Protein AF-R7MJP5-F1 (afdb_monomer_lite)

pLDDT: mean 88.65, std 7.97, range [49.31, 98.06]

Sequence (175 aa):
MDNTDPHTKIHISKINLDLAFLYKSSDINKSLQYFKNAIIENPIKPKAINCTVKAINEIVNILNSQGKLDLINEYVPVELFEFIKKDIKWSEKISEIQNKINQKPIQGKIIRYDIKRMFCIIENNEVHGDTYLGHFNDFTRLDGTQIYKLKNKIVTFVPINNDGQMVAKMITIIN

Secondary structure (DSSP, 8-state):
--TTSHHHHHHHHHHHHHHHHHHTTT-HHHHHHHHHHH--SS--SHHHHHHHHHHHHHHHHHHHHTT-GGGHHHHS-HHHHHHHHTSHHHHHHHHHHHHHHTPPPEEEEEEEEETTTTEEEEEESSSTT-EEEEEGGGBSS--TTGGGG-TT-EEEEEEEEETTEEEEEEEEEE-

Radius of gyration: 19.3 Å; chains: 1; bounding box: 47×27×56 Å

Foldseek 3Di:
DPCVDLVNLLVQLVVLQVVLVVCVVPPVVSSLVSLLSSADQQQPDPSSLVSNLVSLQVNLVSCLVQVNLVCSCVRDPPVSLVNSCVPVVCVVSSVVSVCSSPQFWFKWFFADDDVVQQWTWTAGPVDGPDIAIEGNVQEPDDDPVCNVVRHGFMWTFGWDQDPNGTHTHHIYTDD

Structure (mmCIF, N/CA/C/O backbone):
data_AF-R7MJP5-F1
#
_entry.id   AF-R7MJP5-F1
#
loop_
_atom_site.group_PDB
_atom_site.id
_atom_site.type_symbol
_atom_site.label_atom_id
_atom_site.label_alt_id
_atom_site.label_comp_id
_atom_site.label_asym_id
_atom_site.label_entity_id
_atom_site.label_seq_id
_atom_site.pdbx_PDB_ins_code
_atom_site.Cartn_x
_atom_site.Cartn_y
_atom_site.Cartn_z
_atom_site.occupancy
_atom_site.B_iso_or_equiv
_atom_site.auth_seq_id
_atom_site.auth_comp_id
_atom_site.auth_asym_id
_atom_site.auth_atom_id
_atom_site.pdbx_PDB_model_num
ATOM 1 N N . MET A 1 1 ? 11.122 -11.370 -30.658 1.00 51.50 1 MET A N 1
ATOM 2 C CA . MET A 1 1 ? 11.578 -10.104 -30.046 1.00 51.50 1 MET A CA 1
ATOM 3 C C . MET A 1 1 ? 12.628 -10.459 -29.019 1.00 51.50 1 MET A C 1
ATOM 5 O O . MET A 1 1 ? 12.399 -11.389 -28.256 1.00 51.50 1 MET A O 1
ATOM 9 N N . ASP A 1 2 ? 13.782 -9.802 -29.058 1.00 49.31 2 ASP A N 1
ATOM 10 C CA . ASP A 1 2 ? 14.833 -10.030 -28.073 1.00 49.31 2 ASP A CA 1
ATOM 11 C C . ASP A 1 2 ? 14.450 -9.320 -26.767 1.00 49.31 2 ASP A C 1
ATOM 13 O O . ASP A 1 2 ? 14.439 -8.092 -26.684 1.00 49.31 2 ASP A O 1
ATOM 17 N N . ASN A 1 3 ? 14.089 -10.102 -25.750 1.00 56.81 3 ASN A N 1
ATOM 18 C CA . ASN A 1 3 ? 13.673 -9.588 -24.444 1.00 56.81 3 ASN A CA 1
ATOM 19 C C . ASN A 1 3 ? 14.842 -9.003 -23.633 1.00 56.81 3 ASN A C 1
ATOM 21 O O . ASN A 1 3 ? 14.640 -8.542 -22.507 1.00 56.81 3 ASN A O 1
ATOM 25 N N . THR A 1 4 ? 16.063 -9.009 -24.173 1.00 65.44 4 THR A N 1
ATOM 26 C CA . THR A 1 4 ? 17.240 -8.427 -23.522 1.00 65.44 4 THR A CA 1
ATOM 27 C C . THR A 1 4 ? 17.490 -6.970 -23.919 1.00 65.44 4 THR A C 1
ATOM 29 O O . THR A 1 4 ? 18.089 -6.236 -23.126 1.00 65.44 4 THR A O 1
ATOM 32 N N . ASP A 1 5 ? 16.946 -6.510 -25.054 1.00 81.12 5 ASP A N 1
ATOM 33 C CA . ASP A 1 5 ? 17.122 -5.139 -25.540 1.00 81.12 5 ASP A CA 1
ATOM 34 C C . ASP A 1 5 ? 16.460 -4.099 -24.600 1.00 81.12 5 ASP A C 1
ATOM 36 O O . ASP A 1 5 ? 15.261 -4.186 -24.295 1.00 81.12 5 ASP A O 1
ATOM 40 N N . PRO A 1 6 ? 17.198 -3.061 -24.153 1.00 79.75 6 PRO A N 1
ATOM 41 C CA . PRO A 1 6 ? 16.665 -2.031 -23.266 1.00 79.75 6 PRO A CA 1
ATOM 42 C C . PRO A 1 6 ? 15.442 -1.277 -23.805 1.00 79.75 6 PRO A C 1
ATOM 44 O O . PRO A 1 6 ? 14.625 -0.819 -23.005 1.00 79.75 6 PRO A O 1
ATOM 47 N N . HIS A 1 7 ? 15.299 -1.099 -25.125 1.00 85.50 7 HIS A N 1
ATOM 48 C CA . HIS A 1 7 ? 14.125 -0.416 -25.687 1.00 85.50 7 HIS A CA 1
ATOM 49 C C . HIS A 1 7 ? 12.876 -1.293 -25.608 1.00 85.50 7 HIS A C 1
ATOM 51 O O . HIS A 1 7 ? 11.819 -0.815 -25.185 1.00 85.50 7 HIS A O 1
ATOM 57 N N . THR A 1 8 ? 13.026 -2.575 -25.928 1.00 87.44 8 THR A N 1
ATOM 58 C CA . THR A 1 8 ? 11.978 -3.594 -25.819 1.00 87.44 8 THR A CA 1
ATOM 59 C C . THR A 1 8 ? 11.504 -3.732 -24.372 1.00 87.44 8 THR A C 1
ATOM 61 O O . THR A 1 8 ? 10.302 -3.652 -24.116 1.00 87.44 8 THR A O 1
ATOM 64 N N . LYS A 1 9 ? 12.427 -3.793 -23.400 1.00 88.50 9 LYS A N 1
ATOM 65 C CA . LYS A 1 9 ? 12.085 -3.820 -21.963 1.00 88.50 9 LYS A CA 1
ATOM 66 C C . LYS A 1 9 ? 11.273 -2.601 -21.521 1.00 88.50 9 LYS A C 1
ATOM 68 O O . LYS A 1 9 ? 10.284 -2.748 -20.809 1.00 88.50 9 LYS A O 1
ATOM 73 N N . ILE A 1 10 ? 11.651 -1.397 -21.963 1.00 92.88 10 ILE A N 1
ATOM 74 C CA . ILE A 1 10 ? 10.898 -0.169 -21.650 1.00 92.88 10 ILE A CA 1
ATOM 75 C C . ILE A 1 10 ? 9.498 -0.213 -22.271 1.00 92.88 10 ILE A C 1
ATOM 77 O O . ILE A 1 10 ? 8.539 0.225 -21.639 1.00 92.88 10 ILE A O 1
ATOM 81 N N . HIS A 1 11 ? 9.364 -0.710 -23.502 1.00 93.75 11 HIS A N 1
ATOM 82 C CA . HIS A 1 11 ? 8.065 -0.788 -24.167 1.00 93.75 11 HIS A CA 1
ATOM 83 C C . HIS A 1 11 ? 7.131 -1.788 -23.474 1.00 93.75 11 HIS A C 1
A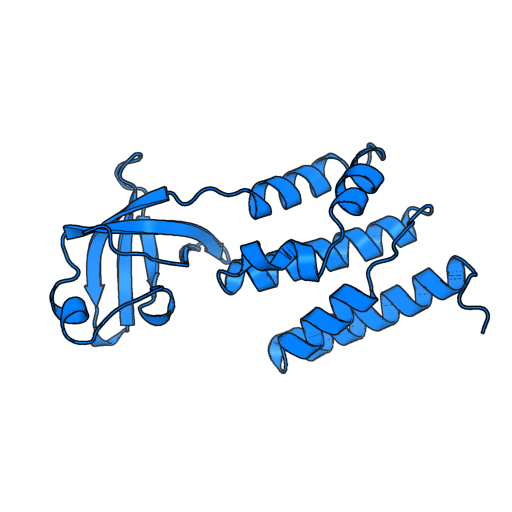TOM 85 O O . HIS A 1 11 ? 5.998 -1.436 -23.153 1.00 93.75 11 HIS A O 1
ATOM 91 N N . ILE A 1 12 ? 7.632 -2.982 -23.147 1.00 94.56 12 ILE A N 1
ATOM 92 C CA . ILE A 1 12 ? 6.889 -3.992 -22.378 1.00 94.56 12 ILE A CA 1
ATOM 93 C C . ILE A 1 12 ? 6.490 -3.442 -21.002 1.00 94.56 12 ILE A C 1
ATOM 95 O O . ILE A 1 12 ? 5.338 -3.571 -20.600 1.00 94.56 12 ILE A O 1
ATOM 99 N N . SER A 1 13 ? 7.409 -2.767 -20.304 1.00 95.38 13 SER A N 1
ATOM 100 C CA . SER A 1 13 ? 7.128 -2.131 -19.011 1.00 95.38 13 SER A CA 1
ATOM 101 C C . SER A 1 13 ? 5.992 -1.105 -19.104 1.00 95.38 13 SER A C 1
ATOM 103 O O . SER A 1 13 ? 5.097 -1.102 -18.262 1.00 95.38 13 SER A O 1
ATOM 105 N N . LYS A 1 14 ? 5.952 -0.288 -20.166 1.00 96.62 14 LYS A N 1
ATOM 106 C CA . LYS A 1 14 ? 4.842 0.648 -20.409 1.00 96.62 14 LYS A CA 1
ATOM 107 C C . LYS A 1 14 ? 3.511 -0.055 -20.657 1.00 96.62 14 LYS A C 1
ATOM 109 O O . LYS A 1 14 ? 2.525 0.333 -20.047 1.00 96.62 14 LYS A O 1
ATOM 114 N N . ILE A 1 15 ? 3.494 -1.099 -21.486 1.00 97.56 15 ILE A N 1
ATOM 115 C CA . ILE A 1 15 ? 2.281 -1.898 -21.723 1.00 97.56 15 ILE A CA 1
ATOM 116 C C . ILE A 1 15 ? 1.768 -2.476 -20.399 1.00 97.56 15 ILE A C 1
ATOM 118 O O . ILE A 1 15 ? 0.581 -2.381 -20.099 1.00 97.56 15 ILE A O 1
ATOM 122 N N . ASN A 1 16 ? 2.665 -3.024 -19.575 1.00 97.94 16 ASN A N 1
ATOM 123 C CA . ASN A 1 16 ? 2.306 -3.537 -18.255 1.00 97.94 16 ASN A CA 1
ATOM 124 C C . ASN A 1 16 ? 1.774 -2.433 -17.330 1.00 97.94 16 ASN A C 1
ATOM 126 O O . ASN A 1 16 ? 0.794 -2.672 -16.635 1.00 97.94 16 ASN A O 1
ATOM 130 N N . LEU A 1 17 ? 2.346 -1.222 -17.342 1.00 98.06 17 LEU A N 1
ATOM 131 C CA . LEU A 1 17 ? 1.788 -0.088 -16.594 1.00 98.06 17 LEU A CA 1
ATOM 132 C C . LEU A 1 17 ? 0.362 0.240 -17.047 1.00 98.06 17 LEU A C 1
ATOM 134 O O . LEU A 1 17 ? -0.518 0.389 -16.202 1.00 98.06 17 LEU A O 1
ATOM 138 N N . ASP A 1 18 ? 0.124 0.336 -18.353 1.00 97.62 18 ASP A N 1
ATOM 139 C CA . ASP A 1 18 ? -1.192 0.684 -18.896 1.00 97.62 18 ASP A CA 1
ATOM 140 C C . ASP A 1 18 ? -2.240 -0.381 -18.533 1.00 97.62 18 ASP A C 1
ATOM 142 O O . ASP A 1 18 ? -3.335 -0.051 -18.070 1.00 97.62 18 ASP A O 1
ATOM 146 N N . LEU A 1 19 ? -1.877 -1.665 -18.639 1.00 97.75 19 LEU A N 1
ATOM 147 C CA . LEU A 1 19 ? -2.716 -2.774 -18.178 1.00 97.75 19 LEU A CA 1
ATOM 148 C C . LEU A 1 19 ? -2.955 -2.710 -16.665 1.00 97.75 19 LEU A C 1
ATOM 150 O O . LEU A 1 19 ? -4.086 -2.891 -16.217 1.00 97.75 19 LEU A O 1
ATOM 154 N N . ALA A 1 20 ? -1.928 -2.418 -15.868 1.00 97.50 20 ALA A N 1
ATOM 155 C CA . ALA A 1 20 ? -2.064 -2.312 -14.420 1.00 97.50 20 ALA A CA 1
ATOM 156 C C . ALA A 1 20 ? -3.075 -1.229 -14.024 1.00 97.50 20 ALA A C 1
ATOM 158 O O . ALA A 1 20 ? -3.958 -1.490 -13.203 1.00 97.50 20 ALA A O 1
ATOM 159 N N . PHE A 1 21 ? -3.003 -0.046 -14.644 1.00 97.06 21 PHE A N 1
ATOM 160 C CA . PHE A 1 21 ? -3.971 1.027 -14.409 1.00 97.06 21 PHE A CA 1
ATOM 161 C C . PHE A 1 21 ? -5.383 0.659 -14.870 1.00 97.06 21 PHE A C 1
ATOM 163 O O . PHE A 1 21 ? -6.334 0.960 -14.150 1.00 97.06 21 PHE A O 1
ATOM 170 N N . LEU A 1 22 ? -5.529 -0.034 -16.005 1.00 96.88 22 LEU A N 1
ATOM 171 C CA . LEU A 1 22 ? -6.826 -0.522 -16.487 1.00 96.88 22 LEU A CA 1
ATOM 172 C C . LEU A 1 22 ? -7.502 -1.464 -15.475 1.00 96.88 22 LEU A C 1
ATOM 174 O O . LEU A 1 22 ? -8.703 -1.358 -15.235 1.00 96.88 22 LEU A O 1
ATOM 178 N N . TYR A 1 23 ? -6.736 -2.369 -14.860 1.00 96.38 23 TYR A N 1
ATOM 179 C CA . TYR A 1 23 ? -7.274 -3.328 -13.889 1.00 96.38 23 TYR A CA 1
ATOM 180 C C . TYR A 1 23 ? -7.403 -2.770 -12.465 1.00 96.38 23 TYR A C 1
ATOM 182 O O . TYR A 1 23 ? -8.071 -3.388 -11.642 1.00 96.38 23 TYR A O 1
ATOM 190 N N . LYS A 1 24 ? -6.832 -1.598 -12.153 1.00 92.62 24 LYS A N 1
ATOM 191 C CA . LYS A 1 24 ? -6.734 -1.077 -10.774 1.00 92.62 24 LYS A CA 1
ATOM 192 C C . LYS A 1 24 ? -8.086 -0.943 -10.058 1.00 92.62 24 LYS A C 1
ATOM 194 O O . LYS A 1 24 ? -8.143 -1.117 -8.846 1.00 92.62 24 LYS A O 1
ATOM 199 N N . SER A 1 25 ? -9.162 -0.650 -10.788 1.00 88.00 25 SER A N 1
ATOM 200 C CA . SER A 1 25 ? -10.517 -0.494 -10.235 1.00 88.00 25 SER A CA 1
ATOM 201 C C . SER A 1 25 ? -11.367 -1.768 -10.257 1.00 88.00 25 SER A C 1
ATOM 203 O O . SER A 1 25 ? -12.369 -1.829 -9.550 1.00 88.00 25 SER A O 1
ATOM 205 N N . SER A 1 26 ? -11.004 -2.764 -11.068 1.00 93.00 26 SER A N 1
ATOM 206 C CA . SER A 1 26 ? -11.823 -3.962 -11.316 1.00 93.00 26 SER A CA 1
ATOM 207 C C . SER A 1 26 ? -11.223 -5.237 -10.728 1.00 93.00 26 SER A C 1
ATOM 209 O O . SER A 1 26 ? -11.960 -6.097 -10.256 1.00 93.00 26 SER A O 1
ATOM 211 N N . ASP A 1 27 ? -9.896 -5.353 -10.726 1.00 94.69 27 ASP A N 1
ATOM 212 C CA . ASP A 1 27 ? -9.156 -6.500 -10.208 1.00 94.69 27 ASP A CA 1
ATOM 213 C C . ASP A 1 27 ? -7.795 -6.037 -9.667 1.00 94.69 27 ASP A C 1
ATOM 215 O O . ASP A 1 27 ? -6.797 -5.926 -10.388 1.00 94.69 27 ASP A O 1
ATOM 219 N N . ILE A 1 28 ? -7.761 -5.755 -8.361 1.00 93.62 28 ILE A N 1
ATOM 220 C CA . ILE A 1 28 ? -6.567 -5.231 -7.687 1.00 93.62 28 ILE A CA 1
ATOM 221 C C . ILE A 1 28 ? -5.412 -6.241 -7.724 1.00 93.62 28 ILE A C 1
ATOM 223 O O . ILE A 1 28 ? -4.262 -5.840 -7.892 1.00 93.62 28 ILE A O 1
ATOM 227 N N . ASN A 1 29 ? -5.690 -7.543 -7.619 1.00 93.88 29 ASN A N 1
ATOM 228 C CA . ASN A 1 29 ? -4.641 -8.567 -7.631 1.00 93.88 29 ASN A CA 1
ATOM 229 C C . ASN A 1 29 ? -3.974 -8.644 -9.007 1.00 93.88 29 ASN A C 1
ATOM 231 O O . ASN A 1 29 ? -2.747 -8.677 -9.119 1.00 93.88 29 ASN A O 1
ATOM 235 N N . LYS A 1 30 ? -4.777 -8.598 -10.073 1.00 96.19 30 LYS A N 1
ATOM 236 C CA . LYS A 1 30 ? -4.266 -8.556 -11.445 1.00 96.19 30 LYS A CA 1
ATOM 237 C C . LYS A 1 30 ? -3.524 -7.251 -11.734 1.00 96.19 30 LYS A C 1
ATOM 239 O O . LYS A 1 30 ? -2.483 -7.274 -12.389 1.00 96.19 30 LYS A O 1
ATOM 244 N N . SER A 1 31 ? -4.015 -6.130 -11.206 1.00 97.12 31 SER A N 1
ATOM 245 C CA . SER A 1 31 ? -3.329 -4.834 -11.264 1.00 97.12 31 SER A CA 1
ATOM 246 C C . SER A 1 31 ? -1.942 -4.892 -10.609 1.00 97.12 31 SER A C 1
ATOM 248 O O . SER A 1 31 ? -0.953 -4.529 -11.246 1.00 97.12 31 SER A O 1
ATOM 250 N N . LEU A 1 32 ? -1.841 -5.441 -9.391 1.00 97.06 32 LEU A N 1
ATOM 251 C CA . LEU A 1 32 ? -0.572 -5.651 -8.684 1.00 97.06 32 LEU A CA 1
ATOM 252 C C . LEU A 1 32 ? 0.399 -6.528 -9.484 1.00 97.06 32 LEU A C 1
ATOM 254 O O . LEU A 1 32 ? 1.579 -6.188 -9.591 1.00 97.06 32 LEU A O 1
A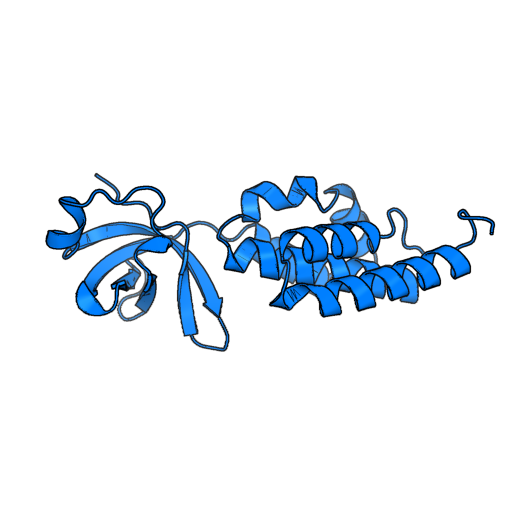TOM 258 N N . GLN A 1 33 ? -0.086 -7.609 -10.105 1.00 97.06 33 GLN A N 1
ATOM 259 C CA . GLN A 1 33 ? 0.752 -8.468 -10.945 1.00 97.06 33 GLN A CA 1
ATOM 260 C C . GLN A 1 33 ? 1.309 -7.716 -12.162 1.00 97.06 33 GLN A C 1
ATOM 262 O O . GLN A 1 33 ? 2.486 -7.865 -12.493 1.00 97.06 33 GLN A O 1
ATOM 267 N N . TYR A 1 34 ? 0.500 -6.887 -12.824 1.00 98.06 34 TYR A N 1
ATOM 268 C CA . TYR A 1 34 ? 0.983 -6.078 -13.944 1.00 98.06 34 TYR A CA 1
ATOM 269 C C . TYR A 1 34 ? 1.953 -4.981 -13.501 1.00 98.06 34 TYR A C 1
ATOM 271 O O . TYR A 1 34 ? 2.962 -4.777 -14.174 1.00 98.06 34 TYR A O 1
ATOM 279 N N . PHE A 1 35 ? 1.726 -4.326 -12.356 1.00 98.06 35 PHE A N 1
ATOM 280 C CA . PHE A 1 35 ? 2.720 -3.401 -11.805 1.00 98.06 35 PHE A CA 1
ATOM 281 C C . PHE A 1 35 ? 4.040 -4.116 -11.500 1.00 98.06 35 PHE A C 1
ATOM 283 O O . PHE A 1 35 ? 5.096 -3.608 -11.871 1.00 98.06 35 PHE A O 1
ATOM 290 N N . LYS A 1 36 ? 4.000 -5.322 -10.920 1.00 96.88 36 LYS A N 1
ATOM 291 C CA . LYS A 1 36 ? 5.200 -6.145 -10.707 1.00 96.88 36 LYS A CA 1
ATOM 292 C C . LYS A 1 36 ? 5.914 -6.449 -12.025 1.00 96.88 36 LYS A C 1
ATOM 294 O O . LYS A 1 36 ? 7.115 -6.241 -12.132 1.00 96.88 36 LYS A O 1
ATOM 299 N N . ASN A 1 37 ? 5.175 -6.839 -13.063 1.00 95.75 37 ASN A N 1
ATOM 300 C CA . ASN A 1 37 ? 5.733 -7.099 -14.395 1.00 95.75 37 ASN A CA 1
ATOM 301 C C . ASN A 1 37 ? 6.261 -5.831 -15.100 1.00 95.75 37 ASN A C 1
ATOM 303 O O . ASN A 1 37 ? 7.007 -5.927 -16.076 1.00 95.75 37 ASN A O 1
ATOM 307 N N . ALA A 1 38 ? 5.859 -4.637 -14.658 1.00 96.38 38 ALA A N 1
ATOM 308 C CA . ALA A 1 38 ? 6.386 -3.374 -15.164 1.00 96.38 38 ALA A CA 1
ATOM 309 C C . ALA A 1 38 ? 7.738 -2.992 -14.540 1.00 96.38 38 ALA A C 1
ATOM 311 O O . ALA A 1 38 ? 8.419 -2.113 -15.077 1.00 96.38 38 ALA A O 1
ATOM 312 N N . ILE A 1 39 ? 8.143 -3.633 -13.440 1.00 95.56 39 ILE A N 1
ATOM 313 C CA . ILE A 1 39 ? 9.430 -3.387 -12.792 1.00 95.56 39 ILE A CA 1
ATOM 314 C C . ILE A 1 39 ? 10.561 -3.935 -13.666 1.00 95.56 39 ILE A C 1
ATOM 316 O O . ILE A 1 39 ? 10.611 -5.114 -14.002 1.00 95.56 39 ILE A O 1
ATOM 320 N N . ILE A 1 40 ? 11.499 -3.058 -14.019 1.00 92.81 40 ILE A N 1
ATOM 321 C CA . ILE A 1 40 ? 12.745 -3.433 -14.686 1.00 92.81 40 ILE A CA 1
ATOM 322 C C . ILE A 1 40 ? 13.812 -3.591 -13.601 1.00 92.81 40 ILE A C 1
ATOM 324 O O . ILE A 1 40 ? 14.110 -2.611 -12.923 1.00 92.81 40 ILE A O 1
ATOM 328 N N . GLU A 1 41 ? 14.387 -4.791 -13.469 1.00 87.19 41 GLU A N 1
ATOM 329 C CA . GLU A 1 41 ? 15.361 -5.156 -12.418 1.00 87.19 41 GLU A CA 1
ATOM 330 C C . GLU A 1 41 ? 16.639 -4.306 -12.438 1.00 87.19 41 GLU A C 1
ATOM 332 O O . GLU A 1 41 ? 17.156 -3.933 -11.395 1.00 87.19 41 GLU A O 1
ATOM 337 N N . ASN A 1 42 ? 17.132 -3.961 -13.631 1.00 87.50 42 ASN A N 1
ATOM 338 C CA . ASN A 1 42 ? 18.347 -3.162 -13.817 1.00 87.50 42 ASN A CA 1
ATOM 339 C C . ASN A 1 42 ? 18.051 -1.934 -14.697 1.00 87.50 42 ASN A C 1
ATOM 341 O O . ASN A 1 42 ? 18.401 -1.909 -15.885 1.00 87.50 42 ASN A O 1
ATOM 345 N N . PRO A 1 43 ? 17.336 -0.921 -14.177 1.00 88.06 43 PRO A N 1
ATOM 346 C CA . PRO A 1 43 ? 16.878 0.203 -14.977 1.00 88.06 43 PRO A CA 1
ATOM 347 C C . PRO A 1 43 ? 18.008 1.226 -15.179 1.00 88.06 43 PRO A C 1
ATOM 349 O O . PRO A 1 43 ? 18.141 2.175 -14.424 1.00 88.06 43 PRO A O 1
ATOM 352 N N . ILE A 1 44 ? 18.826 1.064 -16.222 1.00 86.12 44 ILE A N 1
ATOM 353 C CA . ILE A 1 44 ? 19.972 1.966 -16.481 1.00 86.12 44 ILE A CA 1
ATOM 354 C C . ILE A 1 44 ? 19.530 3.296 -17.121 1.00 86.12 44 ILE A C 1
ATOM 356 O O . ILE A 1 44 ? 20.076 4.358 -16.841 1.00 86.12 44 ILE A O 1
ATOM 360 N N . LYS A 1 45 ? 18.538 3.260 -18.023 1.00 89.06 45 LYS A N 1
ATOM 361 C CA . LYS A 1 45 ? 18.070 4.460 -18.741 1.00 89.06 45 LYS A CA 1
ATOM 362 C C . LYS A 1 45 ? 17.065 5.242 -17.882 1.00 89.06 45 LYS A C 1
ATOM 364 O O . LYS A 1 45 ? 16.165 4.615 -17.326 1.00 89.06 45 LYS A O 1
ATOM 369 N N . PRO A 1 46 ? 17.051 6.591 -17.906 1.00 89.00 46 PRO A N 1
ATOM 370 C CA . PRO A 1 46 ? 16.091 7.389 -17.131 1.00 89.00 46 PRO A CA 1
ATOM 371 C C . PRO A 1 46 ? 14.619 7.026 -17.377 1.00 89.00 46 PRO A C 1
ATOM 373 O O . PRO A 1 46 ? 13.796 7.062 -16.467 1.00 89.00 46 PRO A O 1
ATOM 376 N N . LYS A 1 47 ? 14.274 6.638 -18.613 1.00 91.38 47 LYS A N 1
ATOM 377 C CA . LYS A 1 47 ? 12.925 6.159 -18.957 1.00 91.38 47 LYS A CA 1
ATOM 378 C C . LYS A 1 47 ? 12.589 4.824 -18.285 1.00 91.38 47 LYS A C 1
ATOM 380 O O . LYS A 1 47 ? 11.443 4.643 -17.894 1.00 91.38 47 LYS A O 1
ATOM 385 N N . ALA A 1 48 ? 13.563 3.921 -18.155 1.00 91.69 48 ALA A N 1
ATOM 386 C CA . ALA A 1 48 ? 13.393 2.660 -17.439 1.00 91.69 48 ALA A CA 1
ATOM 387 C C . ALA A 1 48 ? 13.204 2.920 -15.940 1.00 91.69 48 ALA A C 1
ATOM 389 O O . ALA A 1 48 ? 12.238 2.424 -15.371 1.00 91.69 48 ALA A O 1
ATOM 390 N N . ILE A 1 49 ? 14.041 3.784 -15.345 1.00 92.25 49 ILE A N 1
ATOM 391 C CA . ILE A 1 49 ? 13.920 4.168 -13.929 1.00 92.25 49 ILE A CA 1
ATOM 392 C C . ILE A 1 49 ? 12.537 4.756 -13.659 1.00 92.25 49 ILE A C 1
ATOM 394 O O . ILE A 1 49 ? 11.862 4.322 -12.735 1.00 92.25 49 ILE A O 1
ATOM 398 N N . ASN A 1 50 ? 12.062 5.673 -14.506 1.00 92.81 50 ASN A N 1
ATOM 399 C CA . ASN A 1 50 ? 10.738 6.267 -14.339 1.00 92.81 50 ASN A CA 1
ATOM 400 C C . ASN A 1 50 ? 9.608 5.221 -14.355 1.00 92.81 50 ASN A C 1
ATOM 402 O O . ASN A 1 50 ? 8.698 5.299 -13.533 1.00 92.81 50 ASN A O 1
ATOM 406 N N . CYS A 1 51 ? 9.652 4.241 -15.267 1.00 93.62 51 CYS A N 1
ATOM 407 C CA . CYS A 1 51 ? 8.628 3.192 -15.316 1.00 93.62 51 CYS A CA 1
ATOM 408 C C . CYS A 1 51 ? 8.671 2.322 -14.053 1.00 93.62 51 CYS A C 1
ATOM 410 O O . CYS A 1 51 ? 7.632 2.103 -13.433 1.00 93.62 51 CYS A O 1
ATOM 412 N N . THR A 1 52 ? 9.873 1.919 -13.629 1.00 95.00 52 THR A N 1
ATOM 413 C CA . THR A 1 52 ? 10.090 1.150 -12.401 1.00 95.00 52 THR A CA 1
ATOM 414 C C . THR A 1 52 ? 9.608 1.909 -11.160 1.00 95.00 52 THR A C 1
ATOM 416 O O . THR A 1 52 ? 8.806 1.382 -10.397 1.00 95.00 52 THR A O 1
ATOM 419 N N . VAL A 1 53 ? 10.017 3.168 -10.974 1.00 93.75 53 VAL A N 1
ATOM 420 C CA . VAL A 1 53 ? 9.599 4.002 -9.832 1.00 93.75 53 VAL A CA 1
ATOM 421 C C . VAL A 1 53 ? 8.086 4.207 -9.823 1.00 93.75 53 VAL A C 1
ATOM 423 O O . VAL A 1 53 ? 7.468 4.165 -8.761 1.00 93.75 53 VAL A O 1
ATOM 426 N N . LYS A 1 54 ? 7.471 4.413 -10.996 1.00 95.06 54 LYS A N 1
ATOM 427 C CA . LYS A 1 54 ? 6.013 4.535 -11.107 1.00 95.06 54 LYS A CA 1
ATOM 428 C C . LYS A 1 54 ? 5.322 3.246 -10.657 1.00 95.06 54 LYS A C 1
ATOM 430 O O . LYS A 1 54 ? 4.411 3.328 -9.844 1.00 95.06 54 LYS A O 1
ATOM 435 N N . ALA A 1 55 ? 5.777 2.085 -11.127 1.00 96.69 55 ALA A N 1
ATOM 436 C CA . ALA A 1 55 ? 5.229 0.793 -10.719 1.00 96.69 55 ALA A CA 1
ATOM 437 C C . ALA A 1 55 ? 5.358 0.558 -9.205 1.00 96.69 55 ALA A C 1
ATOM 439 O O . ALA A 1 55 ? 4.368 0.241 -8.551 1.00 96.69 55 ALA A O 1
ATOM 440 N N . ILE A 1 56 ? 6.549 0.788 -8.641 1.00 95.81 56 ILE A N 1
ATOM 441 C CA . ILE A 1 56 ? 6.814 0.644 -7.201 1.00 95.81 56 ILE A CA 1
ATOM 442 C C . ILE A 1 56 ? 5.884 1.543 -6.384 1.00 95.81 56 ILE A C 1
ATOM 444 O O . ILE A 1 56 ? 5.256 1.077 -5.437 1.00 95.81 56 ILE A O 1
ATOM 448 N N . ASN A 1 57 ? 5.764 2.822 -6.752 1.00 94.19 57 ASN A N 1
ATOM 449 C CA . ASN A 1 57 ? 4.909 3.763 -6.032 1.00 94.19 57 ASN A CA 1
ATOM 450 C C . ASN A 1 57 ? 3.439 3.319 -6.033 1.00 94.19 57 ASN A C 1
ATOM 452 O O . ASN A 1 57 ? 2.767 3.421 -5.011 1.00 94.19 57 ASN A O 1
ATOM 456 N N . GLU A 1 58 ? 2.938 2.802 -7.158 1.00 95.81 58 GLU A N 1
ATOM 457 C CA . GLU A 1 58 ? 1.566 2.291 -7.236 1.00 95.81 58 GLU A CA 1
ATOM 458 C C . GLU A 1 58 ? 1.362 1.017 -6.411 1.00 95.81 58 GLU A C 1
ATOM 460 O O . GLU A 1 58 ? 0.356 0.920 -5.711 1.00 95.81 58 GLU A O 1
ATOM 465 N N . ILE A 1 59 ? 2.321 0.084 -6.422 1.00 95.88 59 ILE A N 1
ATOM 466 C CA . ILE A 1 59 ? 2.292 -1.110 -5.560 1.00 95.88 59 ILE A CA 1
ATOM 467 C C . ILE A 1 59 ? 2.231 -0.690 -4.093 1.00 95.88 59 ILE A C 1
ATOM 469 O O . ILE A 1 59 ? 1.354 -1.147 -3.364 1.00 95.88 59 ILE A O 1
ATOM 473 N N . VAL A 1 60 ? 3.112 0.222 -3.670 1.00 91.56 60 VAL A N 1
ATOM 474 C CA . VAL A 1 60 ? 3.143 0.731 -2.292 1.00 91.56 60 VAL A CA 1
ATOM 475 C C . VAL A 1 60 ? 1.824 1.401 -1.933 1.00 91.56 60 VAL A C 1
ATOM 477 O O . VAL A 1 60 ? 1.289 1.122 -0.870 1.00 91.56 60 VAL A O 1
ATOM 480 N N . ASN A 1 61 ? 1.251 2.228 -2.809 1.00 88.69 61 ASN A N 1
ATOM 481 C CA . ASN A 1 61 ? -0.037 2.869 -2.539 1.00 88.69 61 ASN A CA 1
ATOM 482 C C . ASN A 1 61 ? -1.176 1.845 -2.396 1.00 88.69 61 ASN A C 1
ATOM 484 O O . ASN A 1 61 ? -1.994 1.973 -1.485 1.00 88.69 61 ASN A O 1
ATOM 488 N N . ILE A 1 62 ? -1.223 0.824 -3.259 1.00 90.12 62 ILE A N 1
ATOM 489 C CA . ILE A 1 62 ? -2.229 -0.245 -3.180 1.00 90.12 62 ILE A CA 1
ATOM 490 C C . ILE A 1 62 ? -2.062 -1.030 -1.877 1.00 90.12 62 ILE A C 1
ATOM 492 O O . ILE A 1 62 ? -3.021 -1.147 -1.114 1.00 90.12 62 ILE A O 1
ATOM 496 N N . LEU A 1 63 ? -0.854 -1.516 -1.586 1.00 88.50 63 LE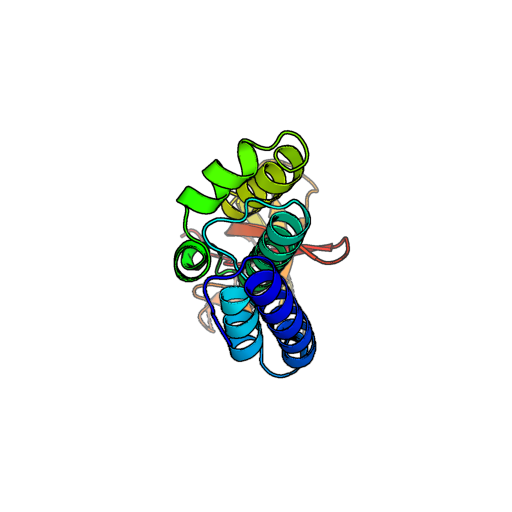U A N 1
ATOM 497 C CA . LEU A 1 63 ? -0.579 -2.285 -0.372 1.00 88.50 63 LEU A CA 1
ATOM 498 C C . LEU A 1 63 ? -0.828 -1.455 0.888 1.00 88.50 63 LEU A C 1
ATOM 500 O O . LEU A 1 63 ? -1.446 -1.953 1.825 1.00 88.50 63 LEU A O 1
ATOM 504 N N . ASN A 1 64 ? -0.447 -0.177 0.888 1.00 83.56 64 ASN A N 1
ATOM 505 C CA . ASN A 1 64 ? -0.750 0.737 1.982 1.00 83.56 64 ASN A CA 1
ATOM 506 C C . ASN A 1 64 ? -2.263 0.864 2.184 1.00 83.56 64 ASN A C 1
ATOM 508 O O . ASN A 1 64 ? -2.754 0.620 3.279 1.00 83.56 64 ASN A O 1
ATOM 512 N N . SER A 1 65 ? -3.033 1.127 1.121 1.00 78.19 65 SER A N 1
ATOM 513 C CA . SER A 1 65 ? -4.499 1.247 1.213 1.00 78.19 65 SER A CA 1
ATOM 514 C C . SER A 1 65 ? -5.188 -0.010 1.765 1.00 78.19 65 SER A C 1
ATOM 516 O O . SER A 1 65 ? -6.245 0.087 2.391 1.00 78.19 65 SER A O 1
ATOM 518 N N . GLN A 1 66 ? -4.571 -1.178 1.568 1.00 80.44 66 GLN A N 1
ATOM 519 C CA . GLN A 1 66 ? -5.033 -2.468 2.079 1.00 80.44 66 GLN A CA 1
ATOM 520 C C . GLN A 1 66 ? -4.473 -2.821 3.465 1.00 80.44 66 GLN A C 1
ATOM 522 O O . GLN A 1 66 ? -4.866 -3.847 4.014 1.00 80.44 66 GLN A O 1
ATOM 527 N N . GLY A 1 67 ? -3.558 -2.020 4.023 1.00 73.62 67 GLY A N 1
ATOM 528 C CA . GLY A 1 67 ? -2.841 -2.354 5.253 1.00 73.62 67 GLY A CA 1
ATOM 529 C C . GLY A 1 67 ? -1.968 -3.605 5.106 1.00 73.62 67 GLY A C 1
ATOM 530 O O . GLY A 1 67 ? -1.946 -4.437 6.002 1.00 73.62 67 GLY A O 1
ATOM 531 N N . LYS A 1 68 ? -1.315 -3.779 3.953 1.00 83.38 68 LYS A N 1
ATOM 532 C CA . LYS A 1 68 ? -0.489 -4.949 3.599 1.00 83.38 68 LYS A CA 1
ATOM 533 C C . LYS A 1 68 ? 0.934 -4.561 3.184 1.00 83.38 68 LYS A C 1
ATOM 535 O O . LYS A 1 68 ? 1.498 -5.122 2.245 1.00 83.38 68 LYS A O 1
ATOM 540 N N . LEU A 1 69 ? 1.498 -3.529 3.818 1.00 85.06 69 LEU A N 1
ATOM 541 C CA . LEU A 1 69 ? 2.860 -3.064 3.517 1.00 85.06 69 LEU A CA 1
ATOM 542 C C . LEU A 1 69 ? 3.935 -4.106 3.855 1.00 85.06 69 LEU A C 1
ATOM 544 O O . LEU A 1 69 ? 5.008 -4.076 3.261 1.00 85.06 69 LEU A O 1
ATOM 548 N N . ASP A 1 70 ? 3.633 -5.054 4.739 1.00 82.19 70 ASP A N 1
ATOM 549 C CA . ASP A 1 70 ? 4.464 -6.220 5.043 1.00 82.19 70 ASP A CA 1
ATOM 550 C C . ASP A 1 70 ? 4.743 -7.092 3.807 1.00 82.19 70 ASP A C 1
ATOM 552 O O . ASP A 1 70 ? 5.825 -7.668 3.694 1.00 82.19 70 ASP A O 1
ATOM 556 N N . LEU A 1 71 ? 3.827 -7.113 2.832 1.00 88.44 71 LEU A N 1
ATOM 557 C CA . LEU A 1 71 ? 3.980 -7.882 1.594 1.00 88.44 71 LEU A CA 1
ATOM 558 C C . LEU A 1 71 ? 4.822 -7.176 0.523 1.00 88.44 71 LEU A C 1
ATOM 560 O O . LEU A 1 71 ? 4.998 -7.722 -0.564 1.00 88.44 71 LEU A O 1
ATOM 564 N N . ILE A 1 72 ? 5.357 -5.974 0.770 1.00 90.50 72 ILE A N 1
ATOM 565 C CA . ILE A 1 72 ? 6.048 -5.192 -0.272 1.00 90.50 72 ILE A CA 1
ATOM 566 C C . ILE A 1 72 ? 7.213 -5.948 -0.926 1.00 90.50 72 ILE A C 1
ATOM 568 O O . ILE A 1 72 ? 7.401 -5.868 -2.143 1.00 90.50 72 ILE A O 1
ATOM 572 N N . ASN A 1 73 ? 7.941 -6.740 -0.138 1.00 90.19 73 ASN A N 1
ATOM 573 C CA . ASN A 1 73 ? 9.100 -7.505 -0.598 1.00 90.19 73 ASN A CA 1
ATOM 574 C C . ASN A 1 73 ? 8.714 -8.660 -1.541 1.00 90.19 73 ASN A C 1
ATOM 576 O O . ASN A 1 73 ? 9.562 -9.160 -2.275 1.00 90.19 73 ASN A O 1
ATOM 580 N N . GLU A 1 74 ? 7.438 -9.062 -1.586 1.00 91.56 74 GLU A N 1
ATOM 581 C CA . GLU A 1 74 ? 6.938 -10.028 -2.573 1.00 91.56 74 GLU A CA 1
ATOM 582 C C . GLU A 1 74 ? 6.827 -9.419 -3.980 1.00 91.56 74 GLU A C 1
ATOM 584 O O . GLU A 1 74 ? 6.796 -10.144 -4.982 1.00 91.56 74 GLU A O 1
ATOM 589 N N . TYR A 1 75 ? 6.761 -8.088 -4.074 1.00 92.06 75 TYR A N 1
ATOM 590 C CA . TYR A 1 75 ? 6.549 -7.355 -5.323 1.00 92.06 75 TYR A CA 1
ATOM 591 C C . TYR A 1 75 ? 7.776 -6.569 -5.770 1.00 92.06 75 TYR A C 1
ATOM 593 O O . TYR A 1 75 ? 8.009 -6.456 -6.974 1.00 92.06 75 TYR A O 1
ATOM 601 N N . VAL A 1 76 ? 8.544 -6.024 -4.827 1.00 91.31 76 VAL A N 1
ATOM 602 C CA . VAL A 1 76 ? 9.668 -5.130 -5.110 1.00 91.31 76 VAL A CA 1
ATOM 603 C C . VAL A 1 76 ? 10.932 -5.650 -4.420 1.00 91.31 76 VAL A C 1
ATOM 605 O O . VAL A 1 76 ? 10.967 -5.682 -3.191 1.00 91.31 76 VAL A O 1
ATOM 608 N N . PRO A 1 77 ? 11.982 -6.024 -5.175 1.00 87.81 77 PRO A N 1
ATOM 609 C CA . PRO A 1 77 ? 13.270 -6.400 -4.597 1.00 87.81 77 PRO A CA 1
ATOM 610 C C . PRO A 1 77 ? 13.887 -5.245 -3.799 1.00 87.81 77 PRO A C 1
ATOM 612 O O . PRO A 1 77 ? 13.892 -4.101 -4.260 1.00 87.81 77 PRO A O 1
ATOM 615 N N . VAL A 1 78 ? 14.441 -5.535 -2.621 1.00 85.44 78 VAL A N 1
ATOM 616 C CA . VAL A 1 78 ? 15.011 -4.513 -1.724 1.00 85.44 78 VAL A CA 1
ATOM 617 C C . VAL A 1 78 ? 16.201 -3.806 -2.381 1.00 85.44 78 VAL A C 1
ATOM 619 O O . VAL A 1 78 ? 16.350 -2.586 -2.292 1.00 85.44 78 VAL A O 1
ATOM 622 N N . GLU A 1 79 ? 17.011 -4.559 -3.120 1.00 87.38 79 GLU A N 1
ATOM 623 C CA . GLU A 1 79 ? 18.208 -4.092 -3.821 1.00 87.38 79 GLU A CA 1
ATOM 624 C C . GLU A 1 79 ? 17.884 -3.037 -4.885 1.00 87.38 79 GLU A C 1
ATOM 626 O O . GLU A 1 79 ? 18.719 -2.188 -5.208 1.00 87.38 79 GLU A O 1
ATOM 631 N N . LEU A 1 80 ? 16.657 -3.055 -5.413 1.00 88.19 80 LEU A N 1
ATOM 632 C CA . LEU A 1 80 ? 16.210 -2.118 -6.435 1.00 88.19 80 LEU A CA 1
ATOM 633 C C . LEU A 1 80 ? 16.053 -0.697 -5.883 1.00 88.19 80 LEU A C 1
ATOM 635 O O . LEU A 1 80 ? 16.351 0.269 -6.589 1.00 88.19 80 LEU A O 1
ATOM 639 N N . PHE A 1 81 ? 15.638 -0.555 -4.620 1.00 86.75 81 PHE A N 1
ATOM 640 C CA . PHE A 1 81 ? 15.580 0.752 -3.965 1.00 86.75 81 PHE A CA 1
ATOM 641 C C . PHE A 1 81 ? 16.978 1.356 -3.847 1.00 86.75 81 PHE A C 1
ATOM 643 O O . PHE A 1 81 ? 17.184 2.503 -4.243 1.00 86.75 81 PHE A O 1
ATOM 650 N N . GLU A 1 82 ? 17.951 0.565 -3.391 1.00 86.88 82 GLU A N 1
ATOM 651 C CA . GLU A 1 82 ? 19.346 0.997 -3.264 1.00 86.88 82 GLU A CA 1
ATOM 652 C C . GLU A 1 82 ? 19.982 1.298 -4.624 1.00 86.88 82 GLU A C 1
ATOM 654 O O . GLU A 1 82 ? 20.750 2.253 -4.757 1.00 86.88 82 GLU A O 1
ATOM 659 N N . PHE A 1 83 ? 19.635 0.534 -5.663 1.00 87.81 83 PHE A N 1
ATOM 660 C CA . PHE A 1 83 ? 20.083 0.811 -7.025 1.00 87.81 83 PHE A CA 1
ATOM 661 C C . PHE A 1 83 ? 19.573 2.168 -7.526 1.00 87.81 83 PHE A C 1
ATOM 663 O O . PHE A 1 83 ? 20.367 2.988 -7.985 1.00 87.81 83 PHE A O 1
ATOM 670 N N . ILE A 1 84 ? 18.264 2.428 -7.422 1.00 87.50 84 ILE A N 1
ATOM 671 C CA . ILE A 1 84 ? 17.655 3.663 -7.943 1.00 87.50 84 ILE A CA 1
ATOM 672 C C . ILE A 1 84 ? 18.088 4.882 -7.122 1.00 87.50 84 ILE A C 1
ATOM 674 O O . ILE A 1 84 ? 18.310 5.951 -7.686 1.00 87.50 84 ILE A O 1
ATOM 678 N N . LYS A 1 85 ? 18.257 4.729 -5.804 1.00 86.19 85 LYS A N 1
ATOM 679 C CA . LYS A 1 85 ? 18.652 5.815 -4.895 1.00 86.19 85 LYS A CA 1
ATOM 680 C C . LYS A 1 85 ? 20.034 6.401 -5.206 1.00 86.19 85 LYS A C 1
ATOM 682 O O . LYS A 1 85 ? 20.278 7.559 -4.874 1.00 86.19 85 LYS A O 1
ATOM 687 N N . LYS A 1 86 ? 20.914 5.641 -5.874 1.00 85.75 86 LYS A N 1
ATOM 688 C CA . LYS A 1 86 ? 22.214 6.137 -6.369 1.00 85.75 86 LYS A CA 1
ATOM 689 C C . LYS A 1 86 ? 22.070 7.212 -7.450 1.00 85.75 86 LYS A C 1
ATOM 691 O O . LYS A 1 86 ? 22.987 8.010 -7.624 1.00 85.75 86 LYS A O 1
ATOM 696 N N . ASP A 1 87 ? 20.949 7.250 -8.170 1.00 84.94 87 ASP A N 1
ATOM 697 C CA . ASP A 1 87 ? 20.641 8.339 -9.095 1.00 84.94 87 ASP A CA 1
ATOM 698 C C . ASP A 1 87 ? 20.051 9.522 -8.310 1.00 84.94 87 ASP A C 1
ATOM 700 O O . ASP A 1 87 ? 18.934 9.458 -7.789 1.00 84.94 87 ASP A O 1
ATOM 704 N N . ILE A 1 88 ? 20.805 10.627 -8.255 1.00 81.50 88 ILE A N 1
ATOM 705 C CA . ILE A 1 88 ? 20.439 11.859 -7.536 1.00 81.50 88 ILE A CA 1
ATOM 706 C C . ILE A 1 88 ? 19.035 12.337 -7.916 1.00 81.50 88 ILE A C 1
ATOM 708 O O . ILE A 1 88 ? 18.313 12.835 -7.055 1.00 81.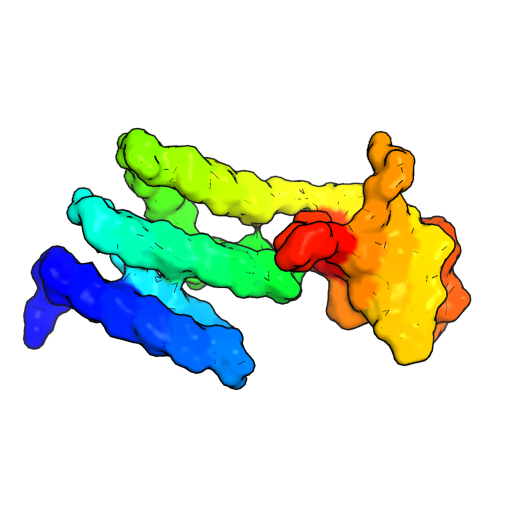50 88 ILE A O 1
ATOM 712 N N . LYS A 1 89 ? 18.614 12.149 -9.174 1.00 87.12 89 LYS A N 1
ATOM 713 C CA . LYS A 1 89 ? 17.303 12.603 -9.653 1.00 87.12 89 LYS A CA 1
ATOM 714 C C . LYS A 1 89 ? 16.131 11.870 -8.992 1.00 87.12 89 LYS A C 1
ATOM 716 O O . LYS A 1 89 ? 15.026 12.407 -8.949 1.00 87.12 89 LYS A O 1
ATOM 721 N N . TRP A 1 90 ? 16.345 10.643 -8.526 1.00 85.88 90 TRP A N 1
ATOM 722 C CA . TRP A 1 90 ? 15.288 9.773 -8.000 1.00 85.88 90 TRP A CA 1
ATOM 723 C C . TRP A 1 90 ? 15.431 9.480 -6.507 1.00 85.88 90 TRP A C 1
ATOM 725 O O . TRP A 1 90 ? 14.528 8.879 -5.925 1.00 85.88 90 TRP A O 1
ATOM 735 N N . SER A 1 91 ? 16.529 9.916 -5.888 1.00 86.62 91 SER A N 1
ATOM 736 C CA . SER A 1 91 ? 16.858 9.646 -4.487 1.00 86.62 91 SER A CA 1
ATOM 737 C C . SER A 1 91 ? 15.776 10.129 -3.515 1.00 86.62 91 SER A C 1
ATOM 739 O O . SER A 1 91 ? 15.369 9.371 -2.632 1.00 86.62 91 SER A O 1
ATOM 741 N N . GLU A 1 92 ? 15.258 11.343 -3.710 1.00 86.38 92 GLU A N 1
ATOM 742 C CA . GLU A 1 92 ? 14.202 11.933 -2.881 1.00 86.38 92 GLU A CA 1
ATOM 743 C C . GLU A 1 92 ? 12.909 11.120 -2.986 1.00 86.38 92 GLU A C 1
ATOM 745 O O . GLU A 1 92 ? 12.407 10.608 -1.988 1.00 86.38 92 GLU A O 1
ATOM 750 N N . LYS A 1 93 ? 12.446 10.868 -4.215 1.00 86.44 93 LYS A N 1
ATOM 751 C CA . LYS A 1 93 ? 11.222 10.102 -4.473 1.00 86.44 93 LYS A CA 1
ATOM 752 C C . LYS A 1 93 ? 11.293 8.667 -3.943 1.00 86.44 93 LYS A C 1
ATOM 754 O O . LYS A 1 93 ? 10.311 8.154 -3.415 1.00 86.44 93 LYS A O 1
ATOM 759 N N . ILE A 1 94 ? 12.442 8.001 -4.071 1.00 88.50 94 ILE A N 1
ATOM 760 C CA . ILE A 1 94 ? 12.646 6.673 -3.476 1.00 88.50 94 ILE A CA 1
ATOM 761 C C . ILE A 1 94 ? 12.639 6.748 -1.950 1.00 88.50 94 ILE A C 1
ATOM 763 O O . ILE A 1 94 ? 12.041 5.885 -1.312 1.00 88.50 94 ILE A O 1
ATOM 767 N N . SER A 1 95 ? 13.246 7.778 -1.364 1.00 86.25 95 SER A N 1
ATOM 768 C CA . SER A 1 95 ? 13.260 7.956 0.091 1.00 86.25 95 SER A CA 1
ATOM 769 C C . SER A 1 95 ? 11.852 8.190 0.643 1.00 86.25 95 SER A C 1
ATOM 771 O O . SER A 1 95 ? 11.492 7.599 1.657 1.00 86.25 95 SER A O 1
ATOM 773 N N . GLU A 1 96 ? 11.012 8.961 -0.050 1.00 84.75 96 GLU A N 1
ATOM 774 C CA . GLU A 1 96 ? 9.592 9.120 0.299 1.00 84.75 96 GLU A CA 1
ATOM 775 C C . GLU A 1 96 ? 8.837 7.786 0.276 1.00 84.75 96 GLU A C 1
ATOM 777 O O . GLU A 1 96 ? 8.073 7.482 1.195 1.00 84.75 96 GLU A O 1
ATOM 782 N N . ILE A 1 97 ? 9.065 6.965 -0.753 1.00 86.88 97 ILE A N 1
ATOM 783 C CA . ILE A 1 97 ? 8.459 5.633 -0.859 1.00 86.88 97 ILE A CA 1
ATOM 784 C C . ILE A 1 97 ? 8.935 4.733 0.290 1.00 86.88 97 ILE A C 1
ATOM 786 O O . ILE A 1 97 ? 8.111 4.096 0.945 1.00 86.88 97 ILE A O 1
ATOM 790 N N . GLN A 1 98 ? 10.241 4.707 0.576 1.00 85.56 98 GLN A N 1
ATOM 791 C CA . GLN A 1 98 ? 10.807 3.941 1.693 1.00 85.56 98 GLN A CA 1
ATOM 792 C C . GLN A 1 98 ? 10.235 4.404 3.040 1.00 85.56 98 GLN A C 1
ATOM 794 O O . GLN A 1 98 ? 9.920 3.574 3.888 1.00 85.56 98 GLN A O 1
ATOM 799 N N . ASN A 1 99 ? 10.034 5.709 3.234 1.00 82.81 99 ASN A N 1
ATOM 800 C CA . ASN A 1 99 ? 9.428 6.243 4.453 1.00 82.81 99 ASN A CA 1
ATOM 801 C C . ASN A 1 99 ? 7.978 5.780 4.629 1.00 82.81 99 ASN A C 1
ATOM 803 O O . ASN A 1 99 ? 7.594 5.444 5.745 1.00 82.81 99 ASN A O 1
ATOM 807 N N . LYS A 1 100 ? 7.191 5.702 3.545 1.00 79.62 100 LYS A N 1
ATOM 808 C CA . LYS A 1 100 ? 5.833 5.127 3.587 1.00 79.62 100 LYS A CA 1
ATOM 809 C C . LYS A 1 100 ? 5.853 3.648 3.963 1.00 79.62 100 LYS A C 1
ATOM 811 O O . LYS A 1 100 ? 5.056 3.231 4.790 1.00 79.62 100 LYS A O 1
ATOM 816 N N . ILE A 1 101 ? 6.772 2.870 3.389 1.00 82.25 101 ILE A N 1
ATOM 817 C CA . ILE A 1 101 ? 6.928 1.441 3.711 1.00 82.25 101 ILE A CA 1
ATOM 818 C C . ILE A 1 101 ? 7.288 1.253 5.193 1.00 82.25 101 ILE A C 1
ATOM 820 O O . ILE A 1 101 ? 6.768 0.359 5.851 1.00 82.25 101 ILE A O 1
ATOM 824 N N . ASN A 1 102 ? 8.151 2.122 5.721 1.00 79.62 102 ASN A N 1
ATOM 825 C CA . ASN A 1 102 ? 8.669 2.042 7.085 1.00 79.62 102 ASN A CA 1
ATOM 826 C C . ASN A 1 102 ? 7.823 2.809 8.118 1.00 79.62 102 ASN A C 1
ATOM 828 O O . ASN A 1 102 ? 8.290 3.015 9.244 1.00 79.62 102 ASN A O 1
ATOM 832 N N . GLN A 1 103 ? 6.611 3.262 7.766 1.00 76.38 103 GLN A N 1
ATOM 833 C CA . GLN A 1 103 ? 5.735 3.948 8.716 1.00 76.38 103 GLN A CA 1
ATOM 834 C C . GLN A 1 103 ? 5.423 3.024 9.894 1.00 76.38 103 GLN A C 1
ATOM 836 O O . GLN A 1 103 ? 4.811 1.966 9.751 1.00 76.38 103 GLN A O 1
ATOM 841 N N . LYS A 1 104 ? 5.868 3.437 11.083 1.00 75.56 104 LYS A N 1
ATOM 842 C CA . LYS A 1 104 ? 5.627 2.687 12.311 1.00 75.56 104 LYS A CA 1
ATOM 843 C C . LYS A 1 104 ? 4.164 2.841 12.732 1.00 75.56 104 LYS A C 1
ATOM 845 O O . LYS A 1 104 ? 3.622 3.943 12.613 1.00 75.56 104 LYS A O 1
ATOM 850 N N . PRO A 1 105 ? 3.537 1.778 13.264 1.00 85.94 105 PRO A N 1
ATOM 851 C CA . PRO A 1 105 ? 2.243 1.904 13.908 1.00 85.94 105 PRO A CA 1
ATOM 852 C C . PRO A 1 105 ? 2.309 2.930 15.040 1.00 85.94 105 PRO A C 1
ATOM 854 O O . PRO A 1 105 ? 3.258 2.923 15.828 1.00 85.94 105 PRO A O 1
ATOM 857 N N . ILE A 1 106 ? 1.290 3.775 15.134 1.00 90.56 106 ILE A N 1
ATOM 858 C CA . ILE A 1 106 ? 1.114 4.720 16.237 1.00 90.56 106 ILE A CA 1
ATOM 859 C C . ILE A 1 106 ? 0.082 4.181 17.222 1.00 90.56 106 ILE A C 1
ATOM 861 O O . ILE A 1 106 ? -0.763 3.352 16.869 1.00 90.56 106 ILE A O 1
ATOM 865 N N . GLN A 1 107 ? 0.165 4.634 18.470 1.00 93.81 107 GLN A N 1
ATOM 866 C CA . GLN A 1 107 ? -0.834 4.330 19.487 1.00 93.81 107 GLN A CA 1
ATOM 867 C C . GLN A 1 107 ? -1.876 5.439 19.565 1.00 93.81 107 GLN A C 1
ATOM 869 O O . GLN A 1 107 ? -1.560 6.627 19.536 1.00 93.81 107 GLN A O 1
ATOM 874 N N . GLY A 1 108 ? -3.129 5.042 19.731 1.00 95.38 108 GLY A N 1
ATOM 875 C CA . GLY A 1 108 ? -4.216 5.974 19.958 1.00 95.38 108 GLY A CA 1
ATOM 876 C C . GLY A 1 108 ? -5.317 5.386 20.814 1.00 95.38 108 GLY A C 1
ATOM 877 O O . GLY A 1 108 ? -5.277 4.227 21.237 1.00 95.38 108 GLY A O 1
ATOM 878 N N . LYS A 1 109 ? -6.328 6.208 21.057 1.00 95.88 109 LYS A N 1
ATOM 879 C CA . LYS A 1 109 ? -7.498 5.869 21.854 1.00 95.88 109 LYS A CA 1
ATOM 880 C C . LYS A 1 109 ? -8.759 6.088 21.039 1.00 95.88 109 LYS A C 1
ATOM 882 O O . LYS A 1 109 ? -8.959 7.144 20.445 1.00 95.88 109 LYS A O 1
ATOM 887 N N . ILE A 1 110 ? -9.659 5.109 21.049 1.00 95.94 110 ILE A N 1
ATOM 888 C CA . ILE A 1 110 ? -10.969 5.275 20.413 1.00 95.94 110 ILE A CA 1
ATOM 889 C C . ILE A 1 110 ? -11.814 6.231 21.261 1.00 95.94 110 ILE A C 1
ATOM 891 O O . ILE A 1 110 ? -12.267 5.881 22.356 1.00 95.94 110 ILE A O 1
ATOM 895 N N . ILE A 1 111 ? -12.070 7.429 20.739 1.00 95.62 111 ILE A N 1
ATOM 896 C CA . ILE A 1 111 ? -12.860 8.464 21.425 1.00 95.62 111 ILE A CA 1
ATOM 897 C C . ILE A 1 111 ? -14.343 8.415 21.041 1.00 95.62 111 ILE A C 1
ATOM 899 O O . ILE A 1 111 ? -15.218 8.755 21.847 1.00 95.62 111 ILE A O 1
ATOM 903 N N . ARG A 1 112 ? -14.648 7.934 19.830 1.00 94.88 112 ARG A N 1
ATOM 904 C CA . ARG A 1 112 ? -16.008 7.838 19.285 1.00 94.88 112 ARG A CA 1
ATOM 905 C C . ARG A 1 112 ? -16.121 6.659 18.324 1.00 94.88 112 ARG A C 1
ATOM 907 O O . ARG A 1 112 ? -15.153 6.309 17.663 1.00 94.88 112 ARG A O 1
ATOM 914 N N . TYR A 1 113 ? -17.308 6.070 18.217 1.00 94.81 113 TYR A N 1
ATOM 915 C CA . TYR A 1 113 ? -17.615 5.072 17.195 1.00 94.81 113 TYR A CA 1
ATOM 916 C C . TYR A 1 113 ? -19.098 5.097 16.818 1.00 94.81 113 TYR A C 1
ATOM 918 O O . TYR A 1 113 ? -19.933 5.566 17.595 1.00 94.81 113 TYR A O 1
ATOM 926 N N . ASP A 1 114 ? -19.407 4.627 15.612 1.00 93.81 114 ASP A N 1
ATOM 927 C CA . ASP A 1 114 ? -20.757 4.476 15.077 1.00 93.81 114 ASP A CA 1
ATOM 928 C C . ASP A 1 114 ? -20.883 3.084 14.454 1.00 93.81 114 ASP A C 1
ATOM 930 O O . ASP A 1 114 ? -20.283 2.782 13.422 1.00 93.81 114 ASP A O 1
ATOM 934 N N . ILE A 1 115 ? -21.681 2.233 15.099 1.00 90.31 115 ILE A N 1
ATOM 935 C CA . ILE A 1 115 ? -21.902 0.852 14.662 1.00 90.31 115 ILE A CA 1
ATOM 936 C C . ILE A 1 115 ? -22.692 0.815 13.351 1.00 90.31 115 ILE A C 1
ATOM 938 O O . ILE A 1 115 ? -22.390 0.005 12.482 1.00 90.31 115 ILE A O 1
ATOM 942 N N . LYS A 1 116 ? -23.684 1.699 13.170 1.00 89.88 116 LYS A N 1
ATOM 943 C CA . LYS A 1 116 ? -24.527 1.697 11.962 1.00 89.88 116 LYS A CA 1
ATOM 944 C C . LYS A 1 116 ? -23.717 2.066 10.726 1.00 89.88 116 LYS A C 1
ATOM 946 O O . LYS A 1 116 ? -23.968 1.540 9.648 1.00 89.88 116 LYS A O 1
ATOM 951 N N . ARG A 1 117 ? -22.763 2.982 10.892 1.00 91.00 117 ARG A N 1
ATOM 952 C CA . ARG A 1 117 ? -21.870 3.445 9.823 1.00 91.00 117 ARG A CA 1
ATOM 953 C C . ARG A 1 117 ? -20.526 2.703 9.784 1.00 91.00 117 ARG A C 1
ATOM 955 O O . ARG A 1 117 ? -19.704 3.019 8.931 1.00 91.00 117 ARG A O 1
ATOM 962 N N . MET A 1 118 ? -20.311 1.723 10.668 1.00 92.06 118 MET A N 1
ATOM 963 C CA . MET A 1 118 ? -19.132 0.845 10.714 1.00 92.06 118 MET A CA 1
ATOM 964 C C . MET A 1 118 ? -17.785 1.590 10.802 1.00 92.06 118 MET A C 1
ATOM 966 O O . MET A 1 118 ? -16.813 1.209 10.142 1.00 92.06 118 MET A O 1
ATOM 970 N N . PHE A 1 119 ? -17.712 2.653 11.612 1.00 94.56 119 PHE A N 1
ATOM 971 C CA . PHE A 1 119 ? -16.473 3.417 11.805 1.00 94.56 119 PHE A CA 1
ATOM 972 C C . PHE A 1 119 ? -16.221 3.823 13.262 1.00 94.56 119 PHE A C 1
ATOM 974 O O . PHE A 1 119 ? -17.129 3.884 14.095 1.00 94.56 119 PHE A O 1
ATOM 981 N N . CYS A 1 120 ? -14.970 4.156 13.559 1.00 95.62 120 CYS A N 1
ATOM 982 C CA . CYS A 1 120 ? -14.513 4.786 14.787 1.00 95.62 120 CYS A CA 1
ATOM 983 C C . CYS A 1 120 ? -13.623 6.001 14.497 1.00 95.62 120 CYS A C 1
ATOM 985 O O . CYS A 1 120 ? -13.073 6.151 13.409 1.00 95.62 120 CYS A O 1
ATOM 987 N N . ILE A 1 121 ? -13.515 6.886 15.485 1.00 96.62 121 ILE A N 1
ATOM 988 C CA . ILE A 1 121 ? -12.544 7.976 15.518 1.00 96.62 121 ILE A CA 1
ATOM 989 C C . ILE A 1 121 ? -11.522 7.629 16.588 1.00 96.62 121 ILE A C 1
ATOM 991 O O . ILE A 1 121 ? -11.884 7.396 17.751 1.00 96.62 121 ILE A O 1
ATOM 995 N N . ILE A 1 122 ? -10.265 7.590 16.173 1.00 96.75 122 ILE A N 1
ATOM 996 C CA . ILE A 1 122 ? -9.117 7.314 17.025 1.00 96.75 122 ILE A CA 1
ATOM 997 C C . ILE A 1 122 ? -8.352 8.621 17.197 1.00 96.75 122 ILE A C 1
ATOM 999 O O . ILE A 1 122 ? -8.030 9.276 16.212 1.00 96.75 122 ILE A O 1
ATOM 1003 N N . GLU A 1 123 ? -8.088 9.007 18.437 1.00 96.12 123 GLU A N 1
ATOM 1004 C CA . GLU A 1 123 ? -7.212 10.131 18.766 1.00 96.12 123 GLU A CA 1
ATOM 1005 C C . GLU A 1 123 ? -5.802 9.610 19.041 1.00 96.12 123 GLU A C 1
ATOM 1007 O O . GLU A 1 123 ? -5.642 8.594 19.723 1.00 96.12 123 GLU A O 1
ATOM 1012 N N . ASN A 1 124 ? -4.792 10.281 18.494 1.00 94.38 124 ASN A N 1
ATOM 1013 C CA . ASN A 1 124 ? -3.389 9.973 18.743 1.00 94.38 124 ASN A CA 1
ATOM 1014 C C . ASN A 1 124 ? -3.038 10.234 20.217 1.00 94.38 124 ASN A C 1
ATOM 1016 O O . ASN A 1 124 ? -3.360 11.287 20.763 1.00 94.38 124 ASN A O 1
ATOM 1020 N N . ASN A 1 125 ? -2.353 9.287 20.863 1.00 90.75 125 ASN A N 1
ATOM 1021 C CA . ASN A 1 125 ? -1.950 9.445 22.262 1.00 90.75 125 ASN A CA 1
ATOM 1022 C C . ASN A 1 125 ? -0.797 10.447 22.445 1.00 90.75 125 ASN A C 1
ATOM 1024 O O . ASN A 1 125 ? -0.652 11.006 23.530 1.00 90.75 125 ASN A O 1
ATOM 1028 N N . GLU A 1 126 ? 0.031 10.656 21.419 1.00 87.31 126 GLU A N 1
ATOM 1029 C CA . GLU A 1 126 ? 1.200 11.543 21.487 1.00 87.31 126 GLU A CA 1
ATOM 1030 C C . GLU A 1 126 ? 0.854 12.996 21.135 1.00 87.31 126 GLU A C 1
ATOM 1032 O O . GLU A 1 126 ? 1.486 13.925 21.638 1.00 87.31 126 GLU A O 1
ATOM 1037 N N . VAL A 1 127 ? -0.160 13.203 20.288 1.00 86.75 127 VAL A N 1
ATOM 1038 C CA . VAL A 1 127 ? -0.551 14.522 19.773 1.00 86.75 127 VAL A CA 1
ATOM 1039 C C . VAL A 1 127 ? -2.049 14.728 19.973 1.00 86.75 127 VAL A C 1
ATOM 1041 O O . VAL A 1 127 ? -2.875 14.222 19.218 1.00 86.75 127 VAL A O 1
ATOM 1044 N N . HIS A 1 128 ? -2.407 15.499 20.998 1.00 82.75 128 HIS A N 1
ATOM 1045 C CA . HIS A 1 128 ? -3.806 15.773 21.321 1.00 82.75 128 HIS A CA 1
ATOM 1046 C C . HIS A 1 128 ? -4.514 16.512 20.172 1.00 82.75 128 HIS A C 1
ATOM 1048 O O . HIS A 1 128 ? -3.997 17.502 19.651 1.00 82.75 128 HIS A O 1
ATOM 1054 N N . GLY A 1 129 ? -5.725 16.075 19.809 1.00 83.19 129 GLY A N 1
ATOM 1055 C CA . GLY A 1 129 ? -6.501 16.642 18.700 1.00 83.19 129 GLY A CA 1
ATOM 1056 C C . GLY A 1 129 ? -6.149 16.104 17.308 1.00 83.19 129 GLY A C 1
ATOM 1057 O O . GLY A 1 129 ? -6.891 16.376 16.363 1.00 83.19 129 GLY A O 1
ATOM 1058 N N . ASP A 1 130 ? -5.084 15.310 17.167 1.00 91.31 130 ASP A N 1
ATOM 1059 C CA . ASP A 1 130 ? -4.787 14.585 15.931 1.00 91.31 130 ASP A CA 1
ATOM 1060 C C . ASP A 1 130 ? -5.662 13.324 15.856 1.00 91.31 130 ASP A C 1
ATOM 1062 O O . ASP A 1 130 ? -5.572 12.430 16.704 1.00 91.31 130 ASP A O 1
ATOM 1066 N N . THR A 1 131 ? -6.571 13.279 14.877 1.00 94.69 131 THR A N 1
ATOM 1067 C CA . THR A 1 131 ? -7.621 12.254 14.804 1.00 94.69 131 THR A CA 1
ATOM 1068 C C . THR A 1 131 ? -7.642 11.520 13.475 1.00 94.69 131 THR A C 1
ATOM 1070 O O . THR A 1 131 ? -7.405 12.086 12.410 1.00 94.69 131 THR A O 1
ATOM 1073 N N . TYR A 1 132 ? -7.984 10.239 13.561 1.00 95.50 132 TYR A N 1
ATOM 1074 C CA . TYR A 1 132 ? -7.949 9.295 12.458 1.00 95.50 132 TYR A CA 1
ATOM 1075 C C . TYR A 1 132 ? -9.293 8.589 12.338 1.00 95.50 132 TYR A C 1
ATOM 1077 O O . TYR A 1 132 ? -9.869 8.133 13.334 1.00 95.50 132 TYR A O 1
ATOM 1085 N N . LEU A 1 133 ? -9.785 8.471 11.107 1.00 95.62 133 LEU A N 1
ATOM 1086 C CA . LEU A 1 133 ? -10.963 7.669 10.796 1.00 95.62 133 LEU A CA 1
ATOM 1087 C C . LEU A 1 133 ? -10.561 6.195 10.654 1.00 95.62 133 LEU A C 1
ATOM 1089 O O . LEU A 1 133 ? -9.809 5.843 9.751 1.00 95.62 133 LEU A O 1
ATOM 1093 N N . GLY A 1 134 ? -11.078 5.325 11.515 1.00 94.31 134 GLY A N 1
ATOM 1094 C CA . GLY A 1 134 ? -10.920 3.875 11.388 1.00 94.31 134 GLY A CA 1
ATOM 1095 C C . GLY A 1 134 ? -12.216 3.217 10.928 1.00 94.31 134 GLY A C 1
ATOM 1096 O O . GLY A 1 134 ? -13.276 3.516 11.475 1.00 94.31 134 GLY A O 1
ATOM 1097 N N . HIS A 1 135 ? -12.165 2.297 9.964 1.00 93.56 135 HIS A N 1
ATOM 1098 C CA . HIS A 1 135 ? -13.317 1.441 9.662 1.00 93.56 135 HIS A CA 1
ATOM 1099 C C . HIS A 1 135 ? -13.234 0.130 10.436 1.00 93.56 135 HIS A C 1
ATOM 1101 O O . HIS A 1 135 ? -12.153 -0.374 10.722 1.00 93.56 135 HIS A O 1
ATOM 1107 N N . PHE A 1 136 ? -14.382 -0.468 10.755 1.00 91.75 136 PHE A N 1
ATOM 1108 C CA . PHE A 1 136 ? -14.401 -1.732 11.505 1.00 91.75 136 PHE A CA 1
ATOM 1109 C C . PHE A 1 136 ? -13.729 -2.881 10.741 1.00 91.75 136 PHE A C 1
ATOM 1111 O O . PHE A 1 136 ? -13.114 -3.744 11.357 1.00 91.75 136 PHE A O 1
ATOM 1118 N N . ASN A 1 137 ? -13.773 -2.845 9.407 1.00 89.06 137 ASN A N 1
ATOM 1119 C CA . ASN A 1 137 ? -13.086 -3.812 8.546 1.00 89.06 137 ASN A CA 1
ATOM 1120 C C . ASN A 1 137 ? -11.557 -3.668 8.568 1.00 89.06 137 ASN A C 1
ATOM 1122 O O . ASN A 1 137 ? -10.861 -4.561 8.100 1.00 89.06 137 ASN A O 1
ATOM 1126 N N . ASP A 1 138 ? -11.040 -2.557 9.096 1.00 90.25 138 ASP A N 1
ATOM 1127 C CA . ASP A 1 138 ? -9.604 -2.314 9.204 1.00 90.25 138 ASP A CA 1
ATOM 1128 C C . ASP A 1 138 ? -9.015 -2.867 10.509 1.00 90.25 138 ASP A C 1
ATOM 1130 O O . ASP A 1 138 ? -7.803 -2.780 10.713 1.00 90.25 138 ASP A O 1
ATOM 1134 N N . PHE A 1 139 ? -9.845 -3.430 11.395 1.00 90.25 139 PHE A N 1
ATOM 1135 C CA . PHE A 1 139 ? -9.367 -4.099 12.598 1.00 90.25 139 PHE A CA 1
ATOM 1136 C C . PHE A 1 139 ? -8.788 -5.473 12.264 1.00 90.25 139 PHE A C 1
ATOM 1138 O O . PHE A 1 139 ? -9.422 -6.280 11.588 1.00 90.25 139 PHE A O 1
ATOM 1145 N N . THR A 1 140 ? -7.611 -5.775 12.811 1.00 84.62 140 THR A N 1
ATOM 1146 C CA . THR A 1 140 ? -6.953 -7.084 12.648 1.00 84.62 140 THR A CA 1
ATOM 1147 C C . THR A 1 140 ? -7.758 -8.206 13.296 1.00 84.62 140 THR A C 1
ATOM 1149 O O . THR A 1 140 ? -7.824 -9.324 12.786 1.00 84.62 140 THR A O 1
ATOM 1152 N N . ARG A 1 141 ? -8.402 -7.899 14.424 1.00 80.81 141 ARG A N 1
ATOM 1153 C CA . ARG A 1 141 ? -9.326 -8.783 15.122 1.00 80.81 141 ARG A CA 1
ATOM 1154 C C . ARG A 1 141 ? -10.334 -7.939 15.883 1.00 80.81 141 ARG A C 1
ATOM 1156 O O . ARG A 1 141 ? -9.972 -7.228 16.816 1.00 80.81 141 ARG A O 1
ATOM 1163 N N . LEU A 1 142 ? -11.595 -8.041 15.486 1.00 81.56 142 LEU A N 1
ATOM 1164 C CA . LEU A 1 142 ? -12.708 -7.397 16.165 1.00 81.56 142 LEU A CA 1
ATOM 1165 C C . LEU A 1 142 ? -13.842 -8.407 16.281 1.00 81.56 142 LEU A C 1
ATOM 1167 O O . LEU A 1 142 ? -14.459 -8.775 15.282 1.00 81.56 142 LEU A O 1
ATOM 1171 N N . ASP A 1 143 ? -14.078 -8.909 17.490 1.00 77.06 143 ASP A N 1
ATOM 1172 C CA . ASP A 1 143 ? -15.209 -9.804 17.716 1.00 77.06 143 ASP A CA 1
ATOM 1173 C C . ASP A 1 143 ? -16.519 -9.009 17.872 1.00 77.06 143 ASP A C 1
ATOM 1175 O O . ASP A 1 143 ? -16.530 -7.830 18.242 1.00 77.06 143 ASP A O 1
ATOM 1179 N N . GLY A 1 144 ? -17.652 -9.659 17.591 1.00 72.75 144 GLY A N 1
ATOM 1180 C CA . GLY A 1 144 ? -18.967 -9.011 17.634 1.00 72.75 144 GLY A CA 1
ATOM 1181 C C . GLY A 1 144 ? -19.340 -8.438 19.006 1.00 72.75 144 GLY A C 1
ATOM 1182 O O . GLY A 1 144 ? -20.154 -7.521 19.087 1.00 72.75 144 GLY A O 1
ATOM 1183 N N . THR A 1 145 ? -18.730 -8.924 20.091 1.00 76.50 145 THR A N 1
ATOM 1184 C CA . THR A 1 145 ? -18.996 -8.432 21.451 1.00 76.50 145 THR A CA 1
ATOM 1185 C C . THR A 1 145 ? -18.180 -7.184 21.793 1.00 76.50 145 THR A C 1
ATOM 1187 O O . THR A 1 145 ? -18.655 -6.313 22.528 1.00 76.50 145 THR A O 1
ATOM 1190 N N . GLN A 1 146 ? -16.984 -7.052 21.218 1.00 78.38 146 GLN A N 1
ATOM 1191 C CA . GLN A 1 146 ? -16.083 -5.912 21.382 1.00 78.38 146 GLN A CA 1
ATOM 1192 C C . GLN A 1 146 ? -16.592 -4.658 20.674 1.00 78.38 146 GLN A C 1
ATOM 1194 O O . GLN A 1 146 ? -16.353 -3.557 21.171 1.00 78.38 146 GLN A O 1
ATOM 1199 N N . ILE A 1 147 ? -17.342 -4.811 19.575 1.00 79.12 147 ILE A N 1
ATOM 1200 C CA . ILE A 1 147 ? -17.916 -3.694 18.802 1.00 79.12 147 ILE A CA 1
ATOM 1201 C C . ILE A 1 147 ? -18.717 -2.735 19.699 1.00 79.12 147 ILE A C 1
ATOM 1203 O O . ILE A 1 147 ? -18.633 -1.517 19.549 1.00 79.12 147 ILE A O 1
ATOM 1207 N N . TYR A 1 148 ? -19.441 -3.265 20.688 1.00 83.25 148 TYR A N 1
ATOM 1208 C CA . TYR A 1 148 ? -20.261 -2.473 21.613 1.00 83.25 148 TYR A CA 1
ATOM 1209 C C . TYR A 1 148 ? -19.463 -1.824 22.759 1.00 83.25 148 TYR A C 1
ATOM 1211 O O . TYR A 1 148 ? -20.028 -1.117 23.594 1.00 83.25 148 TYR A O 1
ATOM 1219 N N . LYS A 1 149 ? -18.148 -2.068 22.834 1.00 86.94 149 LYS A N 1
ATOM 1220 C CA . LYS A 1 149 ? -17.261 -1.621 23.922 1.00 86.94 149 LYS A CA 1
ATOM 1221 C C . LYS A 1 149 ? -15.950 -1.026 23.398 1.00 86.94 149 LYS A C 1
ATOM 1223 O O . LYS A 1 149 ? -14.907 -1.161 24.034 1.00 86.94 149 LYS A O 1
ATOM 1228 N N . LEU A 1 150 ? -16.009 -0.350 22.251 1.00 89.88 150 LEU A N 1
ATOM 1229 C CA . LEU A 1 150 ? -14.831 0.257 21.627 1.00 89.88 150 LEU A CA 1
ATOM 1230 C C . LEU A 1 150 ? -14.375 1.557 22.300 1.00 89.88 150 LEU A C 1
ATOM 1232 O O . LEU A 1 150 ? -13.187 1.858 22.294 1.00 89.88 150 LEU A O 1
ATOM 1236 N N . LYS A 1 151 ? -15.284 2.336 22.899 1.00 92.50 151 LYS A N 1
ATOM 1237 C CA . LYS A 1 151 ? -14.918 3.623 23.516 1.00 92.50 151 LYS A CA 1
ATOM 1238 C C . LYS A 1 151 ? -13.864 3.429 24.609 1.00 92.50 151 LYS A C 1
ATOM 1240 O O . LYS A 1 151 ? -14.002 2.559 25.462 1.00 92.50 151 LYS A O 1
ATOM 1245 N N . ASN A 1 152 ? -12.858 4.299 24.605 1.00 92.81 152 ASN A N 1
ATOM 1246 C CA . ASN A 1 152 ? -11.696 4.302 25.492 1.00 92.81 152 ASN A CA 1
ATOM 1247 C C . ASN A 1 152 ? -10.732 3.118 25.341 1.00 92.81 152 ASN A C 1
ATOM 1249 O O . ASN A 1 152 ? -9.781 3.041 26.117 1.00 92.81 152 ASN A O 1
ATOM 1253 N N . LYS A 1 153 ? -10.925 2.225 24.364 1.00 93.62 153 LYS A N 1
ATOM 1254 C CA . LYS A 1 153 ? -9.920 1.206 24.057 1.00 93.62 153 LYS A CA 1
ATOM 1255 C C . LYS A 1 153 ? -8.682 1.857 23.453 1.00 93.62 153 LYS A C 1
ATOM 1257 O O . LYS A 1 153 ? -8.798 2.749 22.610 1.00 93.62 153 LYS A O 1
ATOM 1262 N N . ILE A 1 154 ? -7.521 1.398 23.907 1.00 94.75 154 ILE A N 1
ATOM 1263 C CA . ILE A 1 154 ? -6.234 1.755 23.324 1.00 94.75 154 ILE A CA 1
ATOM 1264 C C . ILE A 1 154 ? -5.992 0.836 22.133 1.00 94.75 154 ILE A C 1
ATOM 1266 O O . ILE A 1 154 ? -6.272 -0.363 22.194 1.00 94.75 154 ILE A O 1
ATOM 1270 N N . VAL A 1 155 ? -5.511 1.411 21.040 1.00 94.62 155 VAL A N 1
ATOM 1271 C CA . VAL A 1 155 ? -5.244 0.708 19.791 1.00 94.62 155 VAL A CA 1
ATOM 1272 C C . VAL A 1 155 ? -3.871 1.079 19.250 1.00 94.62 155 VAL A C 1
ATOM 1274 O O . VAL A 1 155 ? -3.413 2.203 19.444 1.00 94.62 155 VAL A O 1
ATOM 1277 N N . THR A 1 156 ? -3.235 0.154 18.539 1.00 93.81 156 THR A N 1
ATOM 1278 C CA . THR A 1 156 ? -2.181 0.470 17.569 1.00 93.81 156 THR A CA 1
ATOM 1279 C C . THR A 1 156 ? -2.767 0.471 16.165 1.00 93.81 156 THR A C 1
ATOM 1281 O O . THR A 1 156 ? -3.656 -0.326 15.864 1.00 93.81 156 THR A O 1
ATOM 1284 N N . PHE A 1 157 ? -2.296 1.365 15.301 1.00 91.19 157 PHE A N 1
ATOM 1285 C CA . PHE A 1 157 ? -2.738 1.430 13.908 1.00 91.19 157 PHE A CA 1
ATOM 1286 C C . PHE A 1 157 ? -1.681 2.079 13.015 1.00 91.19 157 PHE A C 1
ATOM 1288 O O . PHE A 1 157 ? -0.818 2.817 13.486 1.00 91.19 157 PHE A O 1
ATOM 1295 N N . VAL A 1 158 ? -1.764 1.815 11.713 1.00 87.88 158 VAL A N 1
ATOM 1296 C CA . VAL A 1 158 ? -0.943 2.474 10.694 1.00 87.88 158 VAL A CA 1
ATOM 1297 C C . VAL A 1 158 ? -1.699 3.711 10.192 1.00 87.88 158 VAL A C 1
ATOM 1299 O O . VAL A 1 158 ? -2.817 3.561 9.683 1.00 87.88 158 VAL A O 1
ATOM 1302 N N . PRO A 1 159 ? -1.142 4.925 10.351 1.00 87.88 159 PRO A N 1
ATOM 1303 C CA . PRO A 1 159 ? -1.767 6.145 9.865 1.00 87.88 159 PRO A CA 1
ATOM 1304 C C . PRO A 1 159 ? -1.563 6.276 8.354 1.00 87.88 159 PRO A C 1
ATOM 1306 O O . PRO A 1 159 ? -0.437 6.249 7.862 1.00 87.88 159 PRO A O 1
ATOM 1309 N N . ILE A 1 160 ? -2.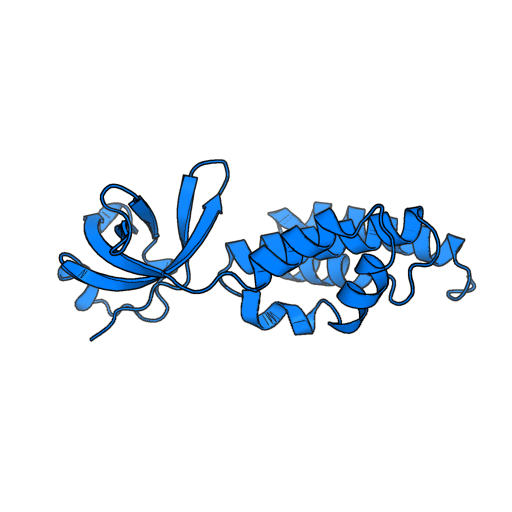650 6.461 7.611 1.00 83.00 160 ILE A N 1
ATOM 1310 C CA . ILE A 1 160 ? -2.622 6.639 6.159 1.00 83.00 160 ILE A CA 1
ATOM 1311 C C . ILE A 1 160 ? -3.313 7.945 5.804 1.00 83.00 160 ILE A C 1
ATOM 1313 O O . ILE A 1 160 ? -4.394 8.238 6.301 1.00 83.00 160 ILE A O 1
ATOM 1317 N N . ASN A 1 161 ? -2.717 8.713 4.898 1.00 79.88 161 ASN A N 1
ATOM 1318 C CA . ASN A 1 161 ? -3.395 9.838 4.272 1.00 79.88 161 ASN A CA 1
ATOM 1319 C C . ASN A 1 161 ? -4.093 9.352 2.995 1.00 79.88 161 ASN A C 1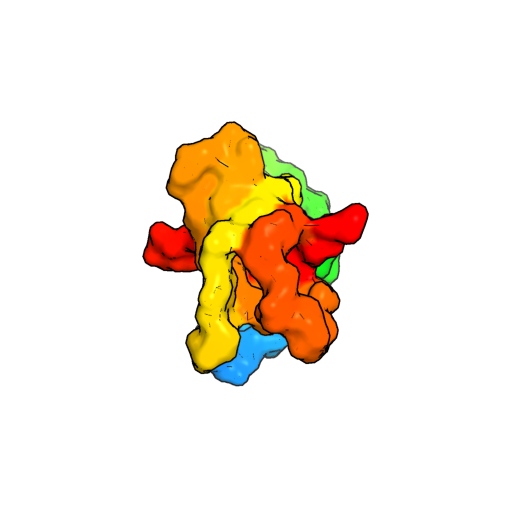
ATOM 1321 O O . ASN A 1 161 ? -3.425 8.913 2.056 1.00 79.88 161 ASN A O 1
ATOM 1325 N N . ASN A 1 162 ? -5.423 9.407 2.982 1.00 76.31 162 ASN A N 1
ATOM 1326 C CA . ASN A 1 162 ? -6.260 9.059 1.844 1.00 76.31 162 ASN A CA 1
ATOM 1327 C C . ASN A 1 162 ? -6.992 10.318 1.358 1.00 76.31 162 ASN A C 1
ATOM 1329 O O . ASN A 1 162 ? -7.942 10.764 1.998 1.00 76.31 162 ASN A O 1
ATOM 1333 N N . ASP A 1 163 ? -6.515 10.915 0.263 1.00 74.25 163 ASP A N 1
ATOM 1334 C CA . ASP A 1 163 ? -7.084 12.125 -0.354 1.00 74.25 163 ASP A CA 1
ATOM 1335 C C . ASP A 1 163 ? -7.320 13.298 0.623 1.00 74.25 163 ASP A C 1
ATOM 1337 O O . ASP A 1 163 ? -8.324 14.006 0.558 1.00 74.25 163 ASP A O 1
ATOM 1341 N N . GLY A 1 164 ? -6.379 13.518 1.547 1.00 76.00 164 GLY A N 1
ATOM 1342 C CA . GLY A 1 164 ? -6.440 14.597 2.540 1.00 76.00 164 GLY A CA 1
ATOM 1343 C C . GLY A 1 164 ? -7.142 14.212 3.843 1.00 76.00 164 GLY A C 1
ATOM 1344 O O . GLY A 1 164 ? -7.145 15.006 4.784 1.00 76.00 164 GLY A O 1
ATOM 1345 N N . GLN A 1 165 ? -7.694 13.000 3.934 1.00 83.25 165 GLN A N 1
ATOM 1346 C CA . GLN A 1 165 ? -8.252 12.455 5.165 1.00 83.25 165 GLN A CA 1
ATOM 1347 C C . GLN A 1 165 ? -7.273 11.478 5.823 1.00 83.25 165 GLN A C 1
ATOM 1349 O O . GLN A 1 165 ? -6.815 10.518 5.204 1.00 83.25 165 GLN A O 1
ATOM 1354 N N . MET A 1 166 ? -6.995 11.691 7.109 1.00 89.44 166 MET A N 1
ATOM 1355 C CA . MET A 1 166 ? -6.196 10.767 7.912 1.00 89.44 166 MET A CA 1
ATOM 1356 C C . MET A 1 166 ? -7.059 9.575 8.339 1.00 89.44 166 MET A C 1
ATOM 1358 O O . MET A 1 166 ? -8.067 9.725 9.035 1.00 89.44 166 MET A O 1
ATOM 1362 N N . VAL A 1 167 ? -6.672 8.382 7.897 1.00 91.69 167 VAL A N 1
ATOM 1363 C CA . VAL A 1 167 ? -7.358 7.120 8.178 1.00 91.69 167 VAL A CA 1
ATOM 1364 C C . VAL A 1 167 ? -6.441 6.162 8.930 1.00 91.69 167 VAL A C 1
ATOM 1366 O O . VAL A 1 167 ? -5.222 6.182 8.768 1.00 91.69 167 VAL A O 1
ATOM 1369 N N . ALA A 1 168 ? -7.031 5.317 9.765 1.00 91.94 168 ALA A N 1
ATOM 1370 C CA . ALA A 1 168 ? -6.335 4.291 10.525 1.00 91.94 168 ALA A CA 1
ATOM 1371 C C . ALA A 1 168 ? -6.551 2.920 9.874 1.00 91.94 168 ALA A C 1
ATOM 1373 O O . ALA A 1 168 ? -7.693 2.483 9.719 1.00 91.94 168 ALA A O 1
ATOM 1374 N N . LYS A 1 169 ? -5.461 2.231 9.522 1.00 89.06 169 LYS A N 1
ATOM 1375 C CA . LYS A 1 169 ? -5.477 0.844 9.024 1.00 89.06 169 LYS A CA 1
ATOM 1376 C C . LYS A 1 169 ? -4.792 -0.113 9.995 1.00 89.06 169 LYS A C 1
ATOM 1378 O O . LYS A 1 169 ? -4.038 0.318 10.864 1.00 89.06 169 LYS A O 1
ATOM 1383 N N . MET A 1 170 ? -5.042 -1.415 9.828 1.00 86.31 170 MET A N 1
ATOM 1384 C CA . MET A 1 170 ? -4.472 -2.486 10.663 1.00 86.31 170 MET A CA 1
ATOM 1385 C C . MET A 1 170 ? -4.682 -2.243 12.165 1.00 86.31 170 MET A C 1
ATOM 1387 O O . MET A 1 170 ? -3.772 -2.393 12.984 1.00 86.31 170 MET A O 1
ATOM 1391 N N . ILE A 1 171 ? -5.889 -1.824 12.528 1.00 91.81 171 ILE A N 1
ATOM 1392 C CA . ILE A 1 171 ? -6.208 -1.396 13.884 1.00 91.81 171 ILE A CA 1
ATOM 1393 C C . ILE A 1 171 ? -6.187 -2.622 14.799 1.00 91.81 171 ILE A C 1
ATOM 1395 O O . ILE A 1 171 ? -6.913 -3.593 14.586 1.00 91.81 171 ILE A O 1
ATOM 1399 N N . THR A 1 172 ? -5.361 -2.587 15.836 1.00 91.12 172 THR A N 1
ATOM 1400 C CA . THR A 1 172 ? -5.231 -3.678 16.805 1.00 91.12 172 THR A CA 1
ATOM 1401 C C . THR A 1 172 ? -5.535 -3.150 18.195 1.00 91.12 172 THR A C 1
ATOM 1403 O O . THR A 1 172 ? -4.929 -2.178 18.633 1.00 91.12 172 THR A O 1
ATOM 1406 N N . ILE A 1 173 ? -6.481 -3.777 18.895 1.00 91.62 173 ILE A N 1
ATOM 1407 C CA . ILE A 1 173 ? -6.813 -3.418 20.279 1.00 91.62 173 ILE A CA 1
ATOM 1408 C C . ILE A 1 173 ? -5.705 -3.925 21.205 1.00 91.62 173 ILE A C 1
ATOM 1410 O O . ILE A 1 173 ? -5.378 -5.111 21.191 1.00 91.62 173 ILE A O 1
ATOM 1414 N N . ILE A 1 174 ? -5.153 -3.024 22.019 1.00 88.19 174 ILE A N 1
ATOM 1415 C CA . ILE A 1 174 ? -4.202 -3.353 23.082 1.00 88.19 174 ILE A CA 1
ATOM 1416 C C . ILE A 1 174 ? -5.026 -3.720 24.323 1.00 88.19 174 ILE A C 1
ATOM 1418 O O . ILE A 1 174 ? -5.844 -2.915 24.781 1.00 88.19 174 ILE A O 1
ATOM 1422 N N . ASN A 1 175 ? -4.858 -4.950 24.815 1.00 69.50 175 ASN A N 1
ATOM 1423 C CA . ASN A 1 175 ? -5.497 -5.434 26.043 1.00 69.50 175 ASN A CA 1
ATOM 1424 C C . ASN A 1 175 ? -4.676 -5.085 27.278 1.00 69.50 175 ASN A C 1
ATOM 1426 O O . ASN A 1 175 ? -3.432 -5.182 27.189 1.00 69.50 175 ASN A O 1
#